Protein AF-A0A3B7MS39-F1 (afdb_monomer)

Structure (mmCIF, N/CA/C/O backbone):
data_AF-A0A3B7MS39-F1
#
_entry.id   AF-A0A3B7MS39-F1
#
loop_
_atom_site.group_PDB
_atom_site.id
_atom_site.type_symbol
_atom_site.label_atom_id
_atom_site.label_alt_id
_atom_site.label_comp_id
_atom_site.label_asym_id
_atom_site.label_entity_id
_atom_site.label_seq_id
_atom_site.pdbx_PDB_ins_code
_atom_site.Cartn_x
_atom_site.Cartn_y
_atom_site.Cartn_z
_atom_site.occupancy
_atom_site.B_iso_or_equiv
_atom_site.auth_seq_id
_atom_site.auth_comp_id
_atom_site.auth_asym_id
_atom_site.auth_atom_id
_atom_site.pdbx_PDB_model_num
ATOM 1 N N . MET A 1 1 ? 9.396 -9.220 9.520 1.00 66.06 1 MET A N 1
ATOM 2 C CA . MET A 1 1 ? 8.496 -8.715 10.582 1.00 66.06 1 MET A CA 1
ATOM 3 C C . MET A 1 1 ? 7.165 -8.214 10.027 1.00 66.06 1 MET A C 1
ATOM 5 O O . MET A 1 1 ? 6.149 -8.693 10.496 1.00 66.06 1 MET A O 1
ATOM 9 N N . LEU A 1 2 ? 7.119 -7.372 8.982 1.00 71.38 2 LEU A N 1
ATOM 10 C CA . LEU A 1 2 ? 5.845 -6.907 8.384 1.00 71.38 2 LEU A CA 1
ATOM 11 C C . LEU A 1 2 ? 4.877 -8.026 7.940 1.00 71.38 2 LEU A C 1
ATOM 13 O O . LEU A 1 2 ? 3.668 -7.844 8.021 1.00 71.38 2 LEU A O 1
ATOM 17 N N . GLN A 1 3 ? 5.368 -9.208 7.545 1.00 77.19 3 GLN A N 1
ATOM 18 C CA . GLN A 1 3 ? 4.508 -10.374 7.264 1.00 77.19 3 GLN A CA 1
ATOM 19 C C . GLN A 1 3 ? 3.685 -10.848 8.480 1.00 77.19 3 GLN A C 1
ATOM 21 O O . GLN A 1 3 ? 2.628 -11.445 8.306 1.00 77.19 3 GLN A O 1
ATOM 26 N N . GLN A 1 4 ? 4.144 -10.554 9.699 1.00 84.56 4 GLN A N 1
ATOM 27 C CA . GLN A 1 4 ? 3.432 -10.806 10.957 1.00 84.56 4 GLN A CA 1
ATOM 28 C C . GLN A 1 4 ? 2.604 -9.593 11.414 1.00 84.56 4 GLN A C 1
ATOM 30 O O . GLN A 1 4 ? 1.940 -9.664 12.444 1.00 84.56 4 GLN A O 1
ATOM 35 N N . GLY A 1 5 ? 2.630 -8.487 10.662 1.00 86.31 5 GLY A N 1
ATOM 36 C CA . GLY A 1 5 ? 1.872 -7.280 10.972 1.00 86.31 5 GLY A CA 1
ATOM 37 C C . GLY A 1 5 ? 0.363 -7.497 10.917 1.00 86.31 5 GLY A C 1
ATOM 38 O O . GLY A 1 5 ? -0.133 -8.465 10.32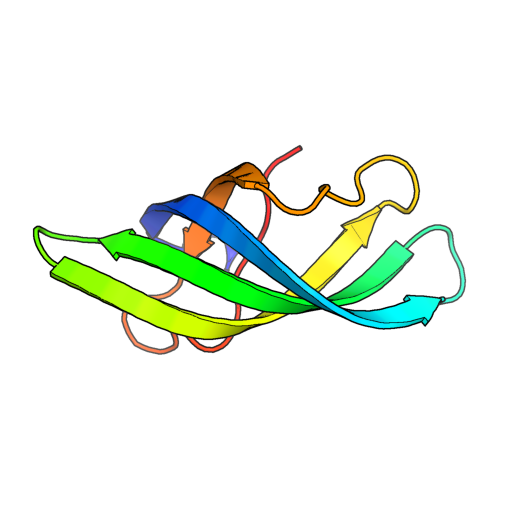9 1.00 86.31 5 GLY A O 1
ATOM 39 N N . VAL A 1 6 ? -0.371 -6.568 11.518 1.00 90.50 6 VAL A N 1
ATOM 40 C CA . VAL A 1 6 ? -1.832 -6.594 11.574 1.00 90.50 6 VAL A CA 1
ATOM 41 C C . VAL A 1 6 ? -2.389 -6.335 10.169 1.00 90.50 6 VAL A C 1
ATOM 43 O O . VAL A 1 6 ? -1.934 -5.400 9.501 1.00 90.50 6 VAL A O 1
ATOM 46 N N . PRO A 1 7 ? -3.344 -7.153 9.687 1.00 93.00 7 PRO A N 1
ATOM 47 C CA . PRO A 1 7 ? -3.983 -6.923 8.398 1.00 93.00 7 PRO A CA 1
ATOM 48 C C . PRO A 1 7 ? -4.840 -5.653 8.443 1.00 93.00 7 PRO A C 1
ATOM 50 O O . PRO A 1 7 ? -5.601 -5.435 9.386 1.00 93.00 7 PRO A O 1
ATOM 53 N N . ALA A 1 8 ? -4.732 -4.826 7.408 1.00 92.44 8 ALA A N 1
ATOM 54 C CA . ALA A 1 8 ? -5.501 -3.597 7.258 1.00 92.44 8 ALA A CA 1
ATOM 55 C C . ALA A 1 8 ? -5.752 -3.285 5.775 1.00 92.44 8 ALA A C 1
ATOM 57 O O . ALA A 1 8 ? -5.319 -4.014 4.883 1.00 92.44 8 ALA A O 1
ATOM 58 N N . HIS A 1 9 ? -6.448 -2.179 5.521 1.00 93.38 9 HIS A N 1
ATOM 59 C CA . HIS A 1 9 ? -6.589 -1.607 4.186 1.00 93.38 9 HIS A CA 1
ATOM 60 C C . HIS A 1 9 ? -6.027 -0.191 4.179 1.00 93.38 9 HIS A C 1
ATOM 62 O O . HIS A 1 9 ? -6.253 0.577 5.122 1.00 93.38 9 HIS A O 1
ATOM 68 N N . ALA A 1 10 ? -5.325 0.143 3.101 1.00 94.94 10 ALA A N 1
ATOM 69 C CA . ALA A 1 10 ? -4.815 1.477 2.845 1.00 94.94 10 ALA A CA 1
ATOM 70 C C . ALA A 1 10 ? -5.418 2.019 1.553 1.00 94.94 10 ALA A C 1
ATOM 72 O O . ALA A 1 10 ? -5.397 1.345 0.525 1.00 94.94 10 ALA A O 1
ATOM 73 N N . ARG A 1 11 ? -5.932 3.248 1.591 1.00 96.56 11 ARG A N 1
ATOM 74 C CA . ARG A 1 11 ? -6.182 4.017 0.373 1.00 96.56 11 ARG A CA 1
ATOM 75 C C . ARG A 1 11 ? -4.912 4.775 0.015 1.00 96.56 11 ARG A C 1
ATOM 77 O O . ARG A 1 11 ? -4.408 5.529 0.846 1.00 96.56 11 ARG A O 1
ATOM 84 N N . ILE A 1 12 ? -4.428 4.590 -1.207 1.00 96.44 12 ILE A N 1
ATOM 85 C CA . ILE A 1 12 ? -3.306 5.355 -1.749 1.00 96.44 12 ILE A CA 1
ATOM 86 C C . ILE A 1 12 ? -3.807 6.749 -2.097 1.00 96.44 12 ILE A C 1
ATOM 88 O O . ILE A 1 12 ? -4.793 6.894 -2.819 1.00 96.44 12 ILE A O 1
ATOM 92 N N . ILE A 1 13 ? -3.151 7.768 -1.565 1.00 97.19 13 ILE A N 1
ATOM 93 C CA . ILE A 1 13 ? -3.526 9.166 -1.773 1.00 97.19 13 ILE A CA 1
ATOM 94 C C . ILE A 1 13 ? -2.588 9.821 -2.771 1.00 97.19 13 ILE A C 1
ATOM 96 O O . ILE A 1 13 ? -3.045 10.541 -3.650 1.00 97.19 13 ILE A O 1
ATOM 100 N N . GLU A 1 14 ? -1.298 9.519 -2.670 1.00 95.88 14 GLU A N 1
ATOM 101 C CA . GLU A 1 14 ? -0.281 10.028 -3.580 1.00 95.88 14 GLU A CA 1
ATOM 102 C C . GLU A 1 14 ? 0.922 9.082 -3.613 1.00 95.88 14 GLU A C 1
ATOM 104 O O . GLU A 1 14 ? 1.251 8.447 -2.607 1.00 95.88 14 GLU A O 1
ATOM 109 N N . ILE A 1 15 ? 1.564 8.993 -4.776 1.00 93.69 15 ILE A N 1
ATOM 110 C CA . ILE A 1 15 ? 2.853 8.327 -4.968 1.00 93.69 15 ILE A CA 1
ATOM 111 C C . ILE A 1 15 ? 3.874 9.443 -5.149 1.00 93.69 15 ILE A C 1
ATOM 113 O O . ILE A 1 15 ? 3.900 10.083 -6.197 1.00 93.69 15 ILE A O 1
ATOM 117 N N . GLU A 1 16 ? 4.668 9.706 -4.118 1.00 90.25 16 GLU A N 1
ATOM 118 C CA . GLU A 1 16 ? 5.580 10.853 -4.092 1.00 90.25 16 GLU A CA 1
ATOM 119 C C . GLU A 1 16 ? 6.880 10.550 -4.831 1.00 90.25 16 GLU A C 1
ATOM 121 O O . GLU A 1 16 ? 7.381 11.362 -5.607 1.00 90.25 16 GLU A O 1
ATOM 126 N N . SER A 1 17 ? 7.420 9.351 -4.623 1.00 84.19 17 SER A N 1
ATOM 127 C CA . SER A 1 17 ? 8.653 8.929 -5.270 1.00 84.19 17 SER A CA 1
ATOM 128 C C . SER A 1 17 ? 8.611 7.451 -5.642 1.00 84.19 17 SER A C 1
ATOM 130 O O . SER A 1 17 ? 8.007 6.613 -4.964 1.00 84.19 17 SER A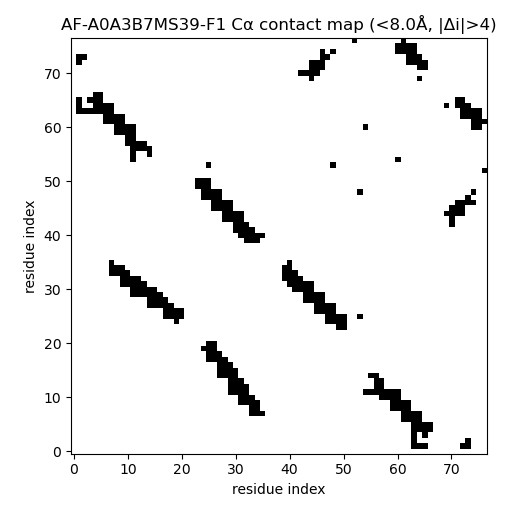 O 1
ATOM 132 N N . LYS A 1 18 ? 9.247 7.153 -6.777 1.00 79.19 18 LYS A N 1
ATOM 133 C CA . LYS A 1 18 ? 9.423 5.812 -7.325 1.00 79.19 18 LYS A CA 1
ATOM 134 C C . LYS A 1 18 ? 10.910 5.606 -7.581 1.00 79.19 18 LYS A C 1
ATOM 136 O O . LYS A 1 18 ? 11.470 6.244 -8.472 1.00 79.19 18 LYS A O 1
ATOM 141 N N . TYR A 1 19 ? 11.525 4.700 -6.834 1.00 82.75 19 TYR A N 1
ATOM 142 C CA . TYR A 1 19 ? 12.911 4.301 -7.047 1.00 82.75 19 TYR A CA 1
ATOM 143 C C . TYR A 1 19 ? 12.931 2.880 -7.601 1.00 82.75 19 TYR A C 1
ATOM 145 O O . TYR A 1 19 ? 12.521 1.924 -6.941 1.00 82.75 19 TYR A O 1
ATOM 153 N N . GLU A 1 20 ? 13.366 2.735 -8.851 1.00 75.69 20 GLU A N 1
ATOM 154 C CA . GLU A 1 20 ? 13.514 1.413 -9.453 1.00 75.69 20 GLU A CA 1
ATOM 155 C C . GLU A 1 20 ? 14.719 0.699 -8.844 1.00 75.69 20 GLU A C 1
ATOM 157 O O . GLU A 1 20 ? 15.845 1.201 -8.879 1.00 75.69 20 GLU A O 1
ATOM 162 N N . LEU A 1 21 ? 14.472 -0.482 -8.278 1.00 72.81 21 LEU A N 1
ATOM 163 C CA . LEU A 1 21 ? 15.517 -1.364 -7.784 1.00 72.81 21 LEU A CA 1
ATOM 164 C C . LEU A 1 21 ? 15.824 -2.436 -8.836 1.00 72.81 21 LEU A C 1
ATOM 166 O O . LEU A 1 21 ? 14.998 -2.819 -9.666 1.00 72.81 21 LEU A O 1
ATOM 170 N N . LEU A 1 22 ? 17.045 -2.966 -8.787 1.00 70.56 22 LEU A N 1
ATOM 171 C CA . LEU A 1 22 ? 17.430 -4.129 -9.586 1.00 70.56 22 LEU A CA 1
ATOM 172 C C . LEU A 1 22 ? 16.595 -5.354 -9.162 1.00 70.56 22 LEU A C 1
ATOM 174 O O . LEU A 1 22 ? 16.365 -5.559 -7.972 1.00 70.56 22 LEU A O 1
ATOM 178 N N . LYS A 1 23 ? 16.240 -6.220 -10.128 1.00 78.56 23 LYS A N 1
ATOM 179 C CA . LYS A 1 23 ? 15.482 -7.488 -9.961 1.00 78.56 23 LYS A CA 1
ATOM 180 C C . LYS A 1 23 ? 13.947 -7.380 -9.881 1.00 78.56 23 LYS A C 1
ATOM 182 O O . LYS A 1 23 ? 13.321 -8.230 -9.258 1.00 78.56 23 LYS A O 1
ATOM 187 N N . GLY A 1 24 ? 13.336 -6.394 -10.540 1.00 83.44 24 GLY A N 1
ATOM 188 C CA . GLY A 1 24 ? 11.875 -6.356 -10.729 1.00 83.44 24 GLY A CA 1
ATOM 189 C C . GLY A 1 24 ? 11.079 -5.857 -9.520 1.00 83.44 24 GLY A C 1
ATOM 190 O O . GLY A 1 24 ? 9.859 -5.978 -9.503 1.00 83.44 24 GLY A O 1
ATOM 191 N N . TYR A 1 25 ? 11.754 -5.272 -8.531 1.00 88.25 25 TYR A N 1
ATOM 192 C CA . TYR A 1 25 ? 11.121 -4.605 -7.397 1.00 88.25 25 TYR A CA 1
ATOM 193 C C . TYR A 1 25 ? 11.304 -3.093 -7.495 1.00 88.25 25 TYR A C 1
ATOM 195 O O . TYR A 1 25 ? 12.264 -2.594 -8.080 1.00 88.25 25 TYR A O 1
ATOM 203 N N . VAL A 1 26 ? 10.368 -2.364 -6.907 1.00 91.00 26 VAL A N 1
ATOM 204 C CA . VAL A 1 26 ? 10.343 -0.907 -6.874 1.00 91.00 26 VAL A CA 1
ATOM 205 C C . VAL A 1 26 ? 10.086 -0.470 -5.444 1.00 91.00 26 VAL A C 1
ATOM 207 O O . VAL A 1 26 ? 9.170 -0.970 -4.787 1.00 91.00 26 VAL A O 1
ATOM 210 N N . GLU A 1 27 ? 10.905 0.458 -4.967 1.00 91.94 27 GLU A N 1
ATOM 211 C CA . GLU A 1 27 ? 10.670 1.142 -3.704 1.00 91.94 27 GLU A CA 1
ATOM 212 C C . GLU A 1 27 ? 9.781 2.361 -3.948 1.00 91.94 27 GLU A C 1
ATOM 214 O O . GLU A 1 27 ? 10.002 3.146 -4.877 1.00 91.94 27 GLU A O 1
ATOM 219 N N . LEU A 1 28 ? 8.747 2.490 -3.122 1.00 93.12 28 LEU A N 1
ATOM 220 C CA .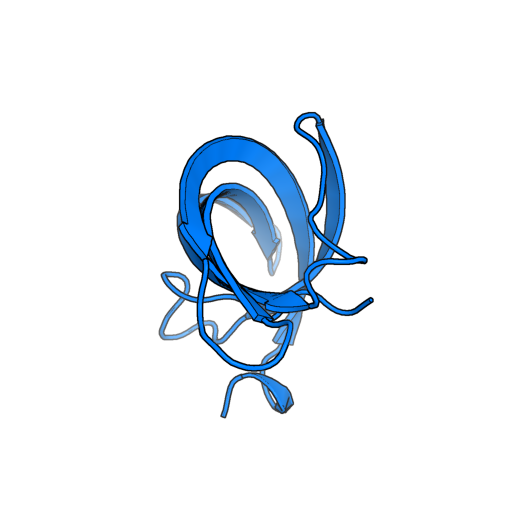 LEU A 1 28 ? 7.751 3.545 -3.202 1.00 93.12 28 LEU A CA 1
ATOM 221 C C . LEU A 1 28 ? 7.679 4.303 -1.882 1.00 93.12 28 LEU A C 1
ATOM 223 O O . LEU A 1 28 ? 7.596 3.698 -0.808 1.00 93.12 28 LEU A O 1
ATOM 227 N N . GLN A 1 29 ? 7.612 5.625 -1.994 1.00 95.06 29 GLN A N 1
ATOM 228 C CA . GLN A 1 29 ? 7.193 6.511 -0.916 1.00 95.06 29 GLN A CA 1
ATOM 229 C C . GLN A 1 29 ? 5.786 7.009 -1.230 1.00 95.06 29 GLN A C 1
ATOM 231 O O . GLN A 1 29 ? 5.537 7.607 -2.279 1.00 95.06 29 GLN A O 1
ATOM 236 N N . LEU A 1 30 ? 4.850 6.700 -0.340 1.00 95.56 30 LEU A N 1
ATOM 237 C CA . LEU A 1 30 ? 3.420 6.854 -0.582 1.00 95.56 30 LEU A CA 1
ATOM 238 C C . LEU A 1 30 ? 2.781 7.658 0.539 1.00 95.56 30 LEU A C 1
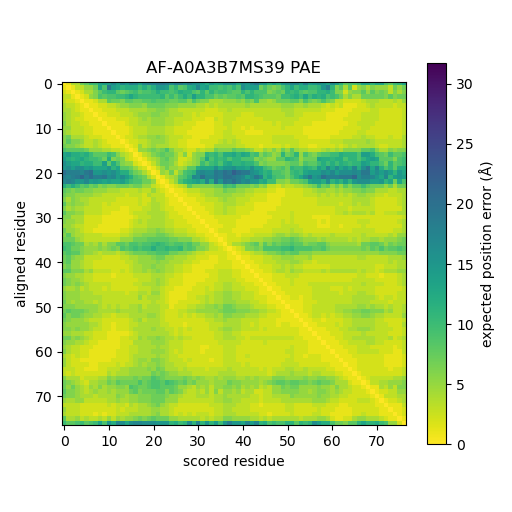ATOM 240 O O . LEU A 1 30 ? 3.050 7.393 1.707 1.00 95.56 30 LEU A O 1
ATOM 244 N N . TRP A 1 31 ? 1.844 8.539 0.208 1.00 97.19 31 TRP A N 1
ATOM 245 C CA . TRP A 1 31 ? 0.867 9.021 1.180 1.00 97.19 31 TRP A CA 1
ATOM 246 C C . TRP A 1 31 ? -0.324 8.082 1.196 1.00 97.19 31 TRP A C 1
ATOM 248 O O . TRP A 1 31 ? -0.937 7.810 0.159 1.00 97.19 31 TRP A O 1
ATOM 258 N N . VAL A 1 32 ? -0.658 7.575 2.379 1.00 96.56 32 VAL A N 1
ATOM 259 C CA . VAL A 1 32 ? -1.734 6.603 2.549 1.00 96.56 32 VAL A CA 1
ATOM 260 C C . VAL A 1 32 ? -2.672 6.989 3.675 1.00 96.56 32 VAL A C 1
ATOM 262 O O . VAL A 1 32 ? -2.284 7.576 4.686 1.00 96.56 32 VAL A O 1
ATOM 265 N N . MET A 1 33 ? -3.922 6.579 3.504 1.00 97.00 33 MET A N 1
ATOM 266 C CA . MET A 1 33 ? -4.939 6.609 4.538 1.00 97.00 33 MET A CA 1
ATOM 267 C C . MET A 1 33 ? -5.232 5.178 4.990 1.00 97.00 33 MET A C 1
ATOM 269 O O . MET A 1 33 ? -5.742 4.376 4.208 1.00 97.00 33 MET A O 1
ATOM 273 N N . ILE A 1 34 ? -4.911 4.852 6.239 1.00 94.50 34 ILE A N 1
ATOM 274 C CA . ILE A 1 34 ? -5.041 3.507 6.813 1.00 94.50 34 ILE A CA 1
ATOM 275 C C . ILE A 1 34 ? -6.166 3.506 7.842 1.00 94.50 34 ILE A C 1
ATOM 277 O O . ILE A 1 34 ? -6.209 4.366 8.722 1.00 94.50 34 ILE A O 1
ATOM 281 N N . ARG A 1 35 ? -7.053 2.510 7.777 1.00 89.00 35 ARG A N 1
ATOM 282 C CA . ARG A 1 35 ? -8.038 2.256 8.837 1.00 89.00 35 ARG A CA 1
ATOM 283 C C . ARG A 1 35 ? -7.532 1.138 9.748 1.00 89.00 35 ARG A C 1
ATOM 285 O O . ARG A 1 35 ? -7.469 -0.012 9.318 1.00 89.00 35 ARG A O 1
ATOM 292 N N . LEU A 1 36 ? -7.195 1.466 10.994 1.00 85.81 36 LEU A N 1
ATOM 293 C CA . LEU A 1 36 ? -6.642 0.531 11.980 1.00 85.81 36 LEU A CA 1
ATOM 294 C C . LEU A 1 36 ? -7.332 0.726 13.335 1.00 85.81 36 LEU A C 1
ATOM 296 O O . LEU A 1 36 ? -7.323 1.835 13.853 1.00 85.81 36 LEU A O 1
ATOM 300 N N . GLN A 1 37 ? -7.909 -0.341 13.905 1.00 81.25 37 GLN A N 1
ATOM 301 C CA . GLN A 1 37 ? -8.511 -0.349 15.255 1.00 81.25 37 GLN A CA 1
ATOM 302 C C . GLN A 1 37 ? -9.360 0.907 15.548 1.00 81.25 37 GLN A C 1
ATOM 304 O O . GLN A 1 37 ? -9.099 1.650 16.487 1.00 81.25 37 GLN A O 1
ATOM 309 N N . GLU A 1 38 ? -10.338 1.169 14.673 1.00 83.00 38 GLU A N 1
ATOM 310 C CA . GLU A 1 38 ? -11.271 2.313 14.740 1.00 83.00 38 GLU A CA 1
ATOM 311 C C . GLU A 1 38 ? -10.664 3.707 14.519 1.00 83.00 38 GLU A C 1
ATOM 313 O O . GLU A 1 38 ? -11.386 4.702 14.518 1.00 83.00 38 GLU A O 1
ATOM 318 N N . ARG A 1 39 ? -9.363 3.800 14.237 1.00 85.81 39 ARG A N 1
ATOM 319 C CA . ARG A 1 39 ? -8.686 5.050 13.889 1.00 85.81 39 ARG A CA 1
ATOM 320 C C . ARG A 1 39 ? -8.431 5.141 12.392 1.00 85.81 39 ARG A C 1
ATOM 322 O O . ARG A 1 39 ? -8.200 4.136 11.714 1.00 85.81 39 ARG A O 1
ATOM 329 N N . LEU A 1 40 ? -8.458 6.372 11.894 1.00 91.19 40 LEU A N 1
ATOM 330 C CA . LEU A 1 40 ? -8.017 6.715 10.552 1.00 91.19 40 LEU A CA 1
ATOM 331 C C . LEU A 1 40 ? -6.659 7.403 10.666 1.00 91.19 40 LEU A C 1
ATOM 333 O O . LEU A 1 40 ? -6.543 8.441 11.313 1.00 91.19 40 LEU A O 1
ATOM 337 N N . LEU A 1 41 ? -5.636 6.803 10.071 1.00 92.56 41 LEU A N 1
ATOM 338 C CA . LEU A 1 41 ? -4.279 7.335 10.051 1.00 92.56 41 LEU A CA 1
ATOM 339 C C . LEU A 1 41 ? -3.988 7.871 8.658 1.00 92.56 41 LEU A C 1
ATOM 341 O O . LEU A 1 41 ? -4.217 7.168 7.677 1.00 92.56 41 LEU A O 1
ATOM 345 N N . TYR A 1 42 ? -3.469 9.091 8.582 1.00 94.88 42 TYR A N 1
ATOM 346 C CA . TYR A 1 42 ? -2.967 9.681 7.349 1.00 94.88 42 TYR A CA 1
ATOM 347 C C . TYR A 1 42 ? -1.473 9.916 7.511 1.00 94.88 42 TYR A C 1
ATOM 349 O O . TYR A 1 42 ? -1.063 10.646 8.412 1.00 94.88 42 TYR A O 1
ATOM 357 N N . GLN A 1 43 ? -0.661 9.256 6.695 1.00 94.38 43 GLN A N 1
ATOM 358 C CA . GLN A 1 43 ? 0.788 9.295 6.867 1.00 94.38 43 GLN A CA 1
ATOM 359 C C . GLN A 1 43 ? 1.523 8.910 5.589 1.00 94.38 43 GLN A C 1
ATOM 361 O O . GLN A 1 43 ? 0.987 8.213 4.723 1.00 94.38 43 GLN A O 1
ATOM 366 N N . GLN A 1 44 ? 2.776 9.339 5.529 1.00 95.69 44 GLN A N 1
ATOM 367 C CA . GLN A 1 44 ? 3.731 8.883 4.543 1.00 95.69 44 GLN A CA 1
ATOM 368 C C . GLN A 1 44 ? 4.281 7.517 4.964 1.00 95.69 44 GLN A C 1
ATOM 370 O O . GLN A 1 44 ? 4.574 7.292 6.141 1.00 95.69 44 GLN A O 1
ATOM 375 N N . VAL A 1 45 ? 4.401 6.599 4.013 1.00 94.75 45 VAL A N 1
ATOM 376 C CA . VAL A 1 45 ? 4.922 5.252 4.238 1.00 94.75 45 VAL A CA 1
ATOM 377 C C . VAL A 1 45 ? 5.926 4.871 3.169 1.00 94.75 45 VAL A C 1
ATOM 379 O O . VAL A 1 45 ? 5.809 5.275 2.012 1.00 94.75 45 VAL A O 1
ATOM 382 N N . HIS A 1 46 ? 6.871 4.029 3.568 1.00 92.94 46 HIS A N 1
ATOM 383 C CA . HIS A 1 46 ? 7.811 3.377 2.669 1.00 92.94 46 HIS A CA 1
ATOM 384 C C . HIS A 1 46 ? 7.396 1.923 2.457 1.00 92.94 46 HIS A C 1
ATOM 386 O O . HIS A 1 46 ? 7.008 1.220 3.400 1.00 92.94 46 HIS A O 1
ATOM 392 N N . THR A 1 47 ? 7.450 1.466 1.210 1.00 92.19 47 THR A N 1
ATOM 393 C CA . THR A 1 47 ? 7.145 0.077 0.864 1.00 92.19 47 THR A CA 1
ATOM 394 C C . THR A 1 47 ? 7.920 -0.371 -0.368 1.00 92.19 47 THR A C 1
ATOM 396 O O . THR A 1 47 ? 8.344 0.444 -1.183 1.00 92.19 47 THR A O 1
ATOM 399 N N . MET A 1 48 ? 8.094 -1.682 -0.508 1.00 91.88 48 MET A N 1
ATOM 400 C CA . MET A 1 48 ? 8.697 -2.302 -1.682 1.00 91.88 48 MET A CA 1
ATOM 401 C C . MET A 1 48 ? 7.663 -3.217 -2.328 1.00 91.88 48 MET A C 1
ATOM 403 O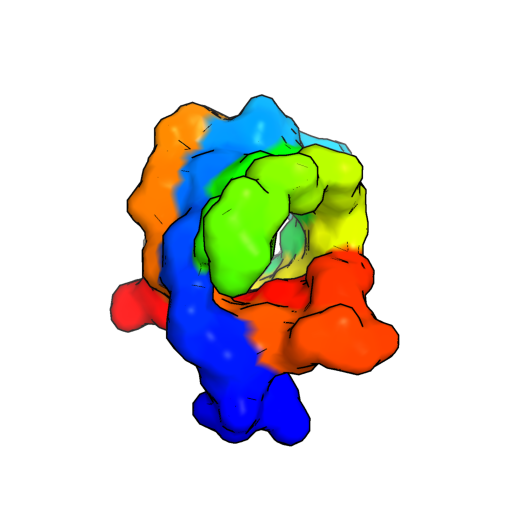 O . MET A 1 48 ? 7.103 -4.091 -1.664 1.00 91.88 48 MET A O 1
ATOM 407 N N . VAL A 1 49 ? 7.421 -3.018 -3.619 1.00 91.38 49 VAL A N 1
ATOM 408 C CA . VAL A 1 49 ? 6.449 -3.787 -4.406 1.00 91.38 49 VAL A CA 1
ATOM 409 C C . VAL A 1 49 ? 7.106 -4.355 -5.653 1.00 91.38 49 VAL A C 1
ATOM 411 O O . VAL A 1 49 ? 8.121 -3.839 -6.117 1.00 91.38 49 VAL A O 1
ATOM 414 N N . ALA A 1 50 ? 6.543 -5.429 -6.199 1.00 90.00 50 ALA A N 1
ATOM 415 C CA . ALA A 1 50 ? 6.924 -5.887 -7.530 1.00 90.00 50 ALA A CA 1
ATOM 416 C C . ALA A 1 50 ? 6.520 -4.829 -8.573 1.00 90.00 50 ALA A C 1
ATOM 418 O O . ALA A 1 50 ? 5.496 -4.160 -8.407 1.00 90.00 50 ALA A O 1
ATOM 419 N N . ALA A 1 51 ? 7.319 -4.655 -9.627 1.00 88.06 51 ALA A N 1
ATOM 420 C CA . ALA A 1 51 ? 7.110 -3.614 -10.636 1.00 88.06 51 ALA A CA 1
ATOM 421 C C . ALA A 1 51 ? 5.748 -3.736 -11.346 1.00 88.06 51 ALA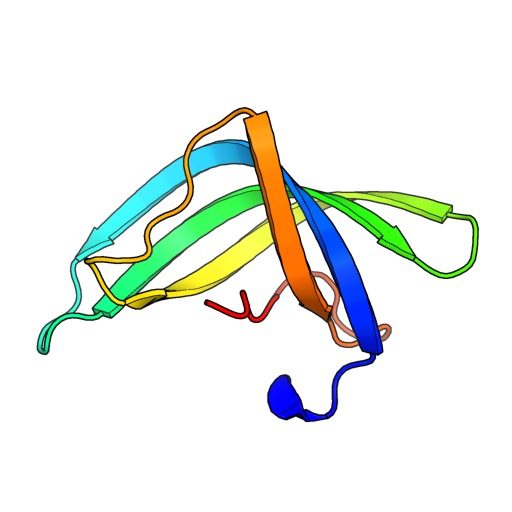 A C 1
ATOM 423 O O . ALA A 1 51 ? 5.149 -2.728 -11.717 1.00 88.06 51 ALA A O 1
ATOM 424 N N . GLU A 1 52 ? 5.239 -4.959 -11.487 1.00 89.12 52 GLU A N 1
ATOM 425 C CA . GLU A 1 52 ? 3.922 -5.279 -12.041 1.00 89.12 52 GLU A CA 1
ATOM 426 C C . GLU A 1 52 ? 2.747 -4.950 -11.104 1.00 89.12 52 GLU A C 1
ATOM 428 O O . GLU A 1 52 ? 1.617 -4.827 -11.569 1.00 89.12 52 GLU A O 1
ATOM 433 N N . ASN A 1 53 ? 3.007 -4.760 -9.806 1.00 89.75 53 ASN A N 1
ATOM 434 C CA . ASN A 1 53 ? 1.993 -4.574 -8.760 1.00 89.75 53 ASN A CA 1
ATOM 435 C C . ASN A 1 53 ? 2.048 -3.177 -8.126 1.00 89.75 53 ASN A C 1
ATOM 437 O O . ASN A 1 53 ? 1.601 -2.980 -6.993 1.00 89.75 53 ASN A O 1
ATOM 441 N N . ILE A 1 54 ? 2.616 -2.197 -8.833 1.00 91.31 54 ILE A N 1
ATOM 442 C CA . ILE A 1 54 ? 2.625 -0.807 -8.375 1.00 91.31 54 ILE A CA 1
ATOM 443 C C . ILE A 1 54 ? 1.172 -0.320 -8.291 1.00 91.31 54 ILE A C 1
ATOM 445 O O . ILE A 1 54 ? 0.464 -0.333 -9.302 1.00 91.31 54 ILE A O 1
ATOM 449 N N . PRO A 1 55 ? 0.700 0.110 -7.109 1.00 93.25 55 PRO A N 1
ATOM 450 C CA . PRO A 1 55 ? -0.660 0.598 -6.974 1.00 93.25 55 PRO A CA 1
ATOM 451 C C . PRO A 1 55 ? -0.818 1.950 -7.675 1.00 93.25 55 PRO A C 1
ATOM 453 O O . PRO A 1 55 ? 0.152 2.662 -7.917 1.00 93.25 55 PRO A O 1
ATOM 456 N N . VAL A 1 56 ? -2.062 2.334 -7.950 1.00 94.31 56 VAL A N 1
ATOM 457 C CA . VAL A 1 56 ? -2.398 3.659 -8.488 1.00 94.31 56 VAL A CA 1
ATOM 458 C C . VAL A 1 56 ? -2.991 4.552 -7.401 1.00 94.31 56 VAL A C 1
ATOM 460 O O . VAL A 1 56 ? -3.611 4.070 -6.450 1.00 94.31 56 VAL A O 1
ATOM 463 N N . THR A 1 57 ? -2.844 5.867 -7.548 1.00 95.06 57 THR A N 1
ATOM 464 C CA . THR A 1 57 ? -3.522 6.842 -6.687 1.00 95.06 57 THR A CA 1
ATOM 465 C C . THR A 1 57 ? -5.034 6.597 -6.659 1.00 9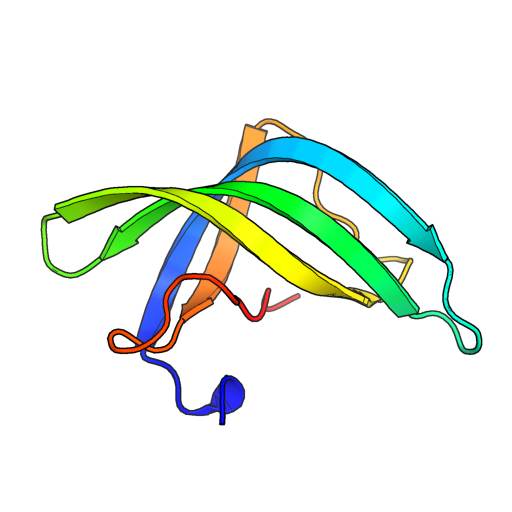5.06 57 THR A C 1
ATOM 467 O O . THR A 1 57 ? -5.661 6.357 -7.689 1.00 95.06 57 THR A O 1
ATOM 470 N N . GLY A 1 58 ? -5.631 6.642 -5.468 1.00 95.00 58 GLY A N 1
ATOM 471 C CA . GLY A 1 58 ? -7.044 6.354 -5.222 1.00 95.00 58 GLY A CA 1
ATOM 472 C C . GLY A 1 58 ? -7.360 4.875 -4.982 1.00 95.00 58 GLY A C 1
ATOM 473 O O . GLY A 1 58 ? -8.426 4.573 -4.436 1.00 95.00 58 GLY A O 1
ATOM 474 N N . ALA A 1 59 ? -6.447 3.956 -5.322 1.00 95.56 59 ALA A N 1
ATOM 475 C CA . ALA A 1 59 ? -6.640 2.530 -5.081 1.00 95.56 59 ALA A CA 1
ATOM 476 C C . ALA A 1 59 ? -6.743 2.224 -3.582 1.00 95.56 59 ALA A C 1
ATOM 478 O O . ALA A 1 59 ? -6.077 2.845 -2.751 1.00 95.56 59 ALA A O 1
ATOM 479 N N . VAL A 1 60 ? -7.571 1.238 -3.241 1.00 95.44 60 VAL A N 1
ATOM 480 C CA . VAL A 1 60 ? -7.641 0.660 -1.898 1.00 95.44 60 VAL A CA 1
ATOM 481 C C . VAL A 1 60 ? -6.961 -0.697 -1.958 1.00 95.44 60 VAL A C 1
ATOM 483 O O . VAL A 1 60 ? -7.437 -1.585 -2.660 1.00 95.44 60 VAL A O 1
ATOM 486 N N . VAL A 1 61 ? -5.850 -0.843 -1.243 1.00 94.56 61 VAL A N 1
ATOM 487 C CA . VAL A 1 61 ? -5.024 -2.053 -1.262 1.00 94.56 61 VAL A CA 1
ATOM 488 C C . VAL A 1 61 ? -5.012 -2.734 0.108 1.00 94.56 61 VAL A C 1
ATOM 490 O O . VAL A 1 61 ? -5.003 -2.044 1.138 1.00 94.56 61 VAL A O 1
ATOM 493 N N . PRO A 1 62 ? -5.027 -4.078 0.156 1.00 94.19 62 PRO A N 1
ATOM 494 C CA . PRO A 1 62 ? -4.811 -4.808 1.393 1.00 94.19 62 PRO A CA 1
ATOM 495 C C . PRO A 1 62 ? -3.343 -4.688 1.805 1.00 94.19 62 PRO A C 1
ATOM 497 O O . PRO A 1 62 ? -2.429 -4.793 0.983 1.00 94.19 62 PRO A O 1
ATOM 500 N N . ILE A 1 63 ? -3.110 -4.456 3.093 1.00 94.06 63 ILE A N 1
ATOM 501 C CA . ILE A 1 63 ? -1.768 -4.258 3.636 1.00 94.06 63 ILE A CA 1
ATOM 502 C C . ILE A 1 63 ? -1.561 -5.036 4.932 1.00 94.06 63 ILE A C 1
ATOM 504 O O . ILE A 1 63 ? -2.513 -5.401 5.626 1.00 94.06 63 ILE A O 1
ATOM 508 N N . ARG A 1 64 ? -0.296 -5.216 5.307 1.00 93.75 64 ARG A N 1
ATOM 509 C CA . ARG A 1 64 ? 0.105 -5.468 6.693 1.00 93.75 64 ARG A CA 1
ATOM 510 C C . ARG A 1 64 ? 0.909 -4.297 7.224 1.00 93.75 64 ARG A C 1
ATOM 512 O O . ARG A 1 64 ? 1.791 -3.782 6.539 1.00 93.75 64 ARG A O 1
ATOM 519 N N . VAL A 1 65 ? 0.611 -3.912 8.457 1.00 92.44 65 VAL A N 1
ATOM 520 C CA . VAL A 1 65 ? 1.287 -2.828 9.175 1.00 92.44 65 VAL A CA 1
ATOM 521 C C . VAL A 1 65 ? 1.646 -3.297 10.580 1.00 92.44 65 VAL A C 1
ATOM 523 O O . VAL A 1 65 ? 0.910 -4.075 11.189 1.00 92.44 65 VAL A O 1
ATOM 526 N N . LEU A 1 66 ? 2.789 -2.855 11.094 1.00 90.69 66 LEU A N 1
ATOM 527 C CA . LEU A 1 66 ? 3.145 -3.051 12.497 1.00 90.69 66 LEU A CA 1
ATOM 528 C C . LEU A 1 66 ? 2.553 -1.881 13.299 1.00 90.69 66 LEU A C 1
ATOM 530 O O . LEU A 1 66 ? 2.887 -0.738 12.994 1.00 90.69 66 LEU A O 1
ATOM 534 N N . PRO A 1 67 ? 1.660 -2.105 14.279 1.00 85.12 67 PRO A N 1
ATOM 535 C CA . PRO A 1 67 ? 1.065 -1.016 15.062 1.00 85.12 67 PRO A CA 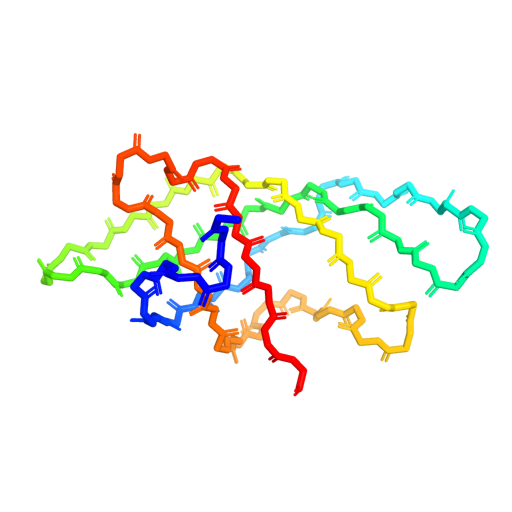1
ATOM 536 C C . PRO A 1 67 ? 2.097 -0.105 15.742 1.00 85.12 67 PRO A C 1
ATOM 538 O O . PRO A 1 67 ? 1.872 1.093 15.876 1.00 85.12 67 PRO A O 1
ATOM 541 N N . GLU A 1 68 ? 3.235 -0.669 16.141 1.00 86.38 68 GLU A N 1
ATOM 542 C CA . GLU A 1 68 ? 4.372 0.027 16.742 1.00 86.38 68 GLU A CA 1
ATOM 543 C C . GLU A 1 68 ? 5.210 0.830 15.737 1.00 86.38 68 GLU A C 1
ATOM 545 O O . GLU A 1 68 ? 5.954 1.725 16.133 1.00 86.38 68 GLU A O 1
ATOM 550 N N . ASN A 1 69 ? 5.098 0.526 14.441 1.00 85.25 69 ASN A N 1
ATOM 551 C CA . ASN A 1 69 ? 5.786 1.241 13.377 1.00 85.25 69 ASN A CA 1
ATOM 552 C C . ASN A 1 69 ? 4.919 1.296 12.118 1.00 85.25 69 ASN A C 1
ATOM 554 O O . ASN A 1 69 ? 5.013 0.455 11.219 1.00 85.25 69 ASN A O 1
ATOM 558 N N . THR A 1 70 ? 4.099 2.338 12.043 1.00 85.62 70 THR A N 1
ATOM 559 C CA . THR A 1 70 ? 3.209 2.553 10.909 1.00 85.62 70 THR A CA 1
ATOM 560 C C . THR A 1 70 ? 3.923 3.176 9.706 1.00 85.62 70 THR A C 1
ATOM 562 O O . THR A 1 70 ? 3.362 3.144 8.619 1.00 85.62 70 THR A O 1
ATOM 565 N N . SER A 1 71 ? 5.163 3.668 9.835 1.00 87.88 71 SER A N 1
ATOM 566 C CA . SER A 1 71 ? 5.917 4.301 8.730 1.00 87.88 71 SER A CA 1
ATOM 567 C C . SER A 1 71 ? 6.294 3.341 7.591 1.00 87.88 71 SER A C 1
ATOM 569 O O . SER A 1 71 ? 6.764 3.761 6.534 1.00 87.88 71 SER A O 1
ATOM 571 N N . SER A 1 72 ? 6.090 2.038 7.783 1.00 89.69 72 SER A N 1
ATOM 572 C CA . SER A 1 72 ? 6.299 1.020 6.760 1.00 89.69 72 SER A CA 1
ATOM 573 C C . SER A 1 72 ? 5.089 0.107 6.664 1.00 89.69 72 SER A C 1
ATOM 575 O O . SER A 1 72 ? 4.529 -0.330 7.671 1.00 89.69 72 SER A O 1
ATOM 577 N N . ILE A 1 73 ? 4.712 -0.218 5.434 1.00 92.38 73 ILE A N 1
ATOM 578 C CA . ILE A 1 73 ? 3.623 -1.148 5.146 1.00 92.38 73 ILE A CA 1
ATOM 579 C C . ILE A 1 73 ? 4.103 -2.218 4.174 1.00 92.38 73 ILE A C 1
ATOM 581 O O . ILE A 1 73 ? 5.003 -1.993 3.365 1.00 92.38 73 ILE A O 1
ATOM 585 N N . LEU A 1 74 ? 3.473 -3.384 4.231 1.00 91.62 74 LEU A N 1
ATOM 586 C CA . LEU A 1 74 ? 3.588 -4.410 3.203 1.00 91.62 74 LEU A CA 1
ATOM 587 C C . LEU A 1 74 ? 2.283 -4.446 2.417 1.00 91.62 74 LEU A C 1
ATOM 589 O O . LEU A 1 74 ? 1.252 -4.782 2.992 1.00 91.62 74 LEU A O 1
ATOM 593 N N . ILE A 1 75 ? 2.329 -4.123 1.128 1.00 91.38 75 ILE A N 1
ATOM 594 C CA . ILE A 1 75 ? 1.181 -4.271 0.229 1.00 91.38 75 ILE A CA 1
ATOM 595 C C . ILE A 1 75 ? 1.069 -5.742 -0.176 1.00 91.38 75 ILE A C 1
ATOM 597 O O . ILE A 1 75 ? 2.055 -6.351 -0.591 1.00 91.38 75 ILE A O 1
ATOM 601 N N . LEU A 1 76 ? -0.121 -6.321 -0.019 1.00 86.69 76 LEU A N 1
ATOM 602 C CA . LEU A 1 76 ? -0.409 -7.692 -0.436 1.00 86.69 76 LEU A CA 1
ATOM 603 C C . LEU A 1 76 ? -1.004 -7.634 -1.852 1.00 86.69 76 LEU A C 1
ATOM 605 O O . LEU A 1 76 ? -2.041 -7.006 -2.048 1.00 86.69 76 LEU A O 1
ATOM 609 N N . SER A 1 77 ? -0.290 -8.199 -2.831 1.00 70.25 77 SER A N 1
ATOM 610 C CA . SER A 1 77 ? -0.721 -8.304 -4.238 1.00 70.25 77 SER A CA 1
ATOM 611 C C . SER A 1 77 ? -1.755 -9.404 -4.426 1.00 70.25 77 SER A C 1
ATOM 613 O O . SER A 1 77 ? -1.579 -10.463 -3.778 1.00 70.25 77 SER A O 1
#

Nearest PDB structures (foldseek):
  3klw-assembly1_B  TM=5.188E-01  e=2.401E-02  Bordetella pertussis
  7vum-assembly1_C  TM=6.066E-01  e=2.069E-01  Pseudomonas aeruginosa PAO1
  6bhx-assembly1_D  TM=5.955E-01  e=2.069E-01  Bacillus subtilis subsp. subtilis str. 168
  5h4p-assembly1_w  TM=6.467E-01  e=4.014E-01  Saccharomyces cerevisiae S288C
  5odn-assembly1_D  TM=5.233E-01  e=4.737E-01  Salinibacter ruber DSM 13855

Secondary structure (DSSP, 8-state):
-GGGSEEEEEEEEEEEEEEEPTTSEEEEEEEEEEEETTEEEEEEEEEEEEGGG---TT-EEEEEEETTEEEEEEE--

Organism: NCBI:txid2315862

Radius of gyration: 11.59 Å; Cα contacts (8 Å, |Δi|>4): 179; chains: 1; bounding box: 29×22×29 Å

Foldseek 3Di:
DLVPFDKWKKQFADFPDWADDPPQKIKTWTFIWICDPNDTDTDIAIEIDGNVPDDDHRDIFIWGAHPVDRNYIYTDD

Solvent-accessible surface area (backbone atoms only — not comparable to full-atom values): 4339 Å² total; per-residue (Å²): 112,50,92,76,24,54,79,39,47,30,34,32,67,38,76,79,45,80,46,86,45,88,89,60,33,28,41,37,36,31,35,31,41,33,54,52,96,96,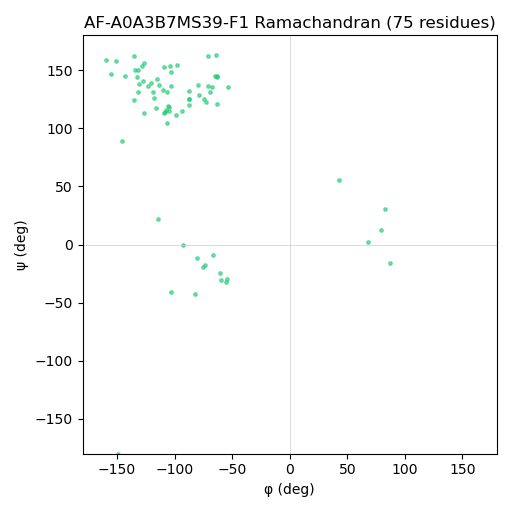39,79,46,77,48,66,28,44,37,72,38,48,62,92,61,65,81,54,70,70,39,76,42,47,28,19,31,34,92,93,45,66,54,38,46,37,75,60,129

Sequence (77 aa):
MLQQGVPAHARIIEIESKYELLKGYVELQLWVMIRLQERLLYQQVHTMVAAENIPVTGAVVPIRVLPENTSSILILS

Mean predicted aligned error: 4.42 Å

pLDDT: mean 89.26, std 7.04, range [66.06, 97.19]